Protein AF-A0A3B9FJH6-F1 (afdb_monomer_lite)

pLDDT: mean 80.8, std 13.24, range [45.94, 96.94]

Secondary structure (DSSP, 8-state):
--HHHHHHHHHHHHHHHHHHHHHHHHHHHHHHHHHHHHHHHHHHHHHHHTSHHHHHHHTTTTSPPPPGGG-----HHHHHHHH---

Structure (mmCIF, N/CA/C/O backbone):
data_AF-A0A3B9FJH6-F1
#
_entry.id   AF-A0A3B9FJH6-F1
#
loop_
_atom_site.group_PDB
_atom_site.id
_atom_site.type_symbol
_atom_site.label_atom_id
_atom_site.label_alt_id
_atom_site.label_comp_id
_atom_site.label_asym_id
_atom_site.label_entity_id
_atom_site.label_seq_id
_atom_site.pdbx_PDB_ins_code
_atom_site.Cartn_x
_atom_site.Cartn_y
_atom_site.Cartn_z
_atom_site.occupancy
_atom_site.B_iso_or_equiv
_atom_site.auth_seq_id
_atom_site.auth_comp_id
_atom_site.auth_asym_id
_atom_site.auth_atom_id
_atom_site.pdbx_PDB_model_num
ATOM 1 N N . MET A 1 1 ? 24.427 18.987 -46.020 1.00 48.53 1 MET A N 1
ATOM 2 C CA . MET A 1 1 ? 23.520 17.820 -45.938 1.00 48.53 1 MET A CA 1
ATOM 3 C C . MET A 1 1 ? 23.614 17.197 -44.537 1.00 48.53 1 MET A C 1
ATOM 5 O O . MET A 1 1 ? 23.918 16.024 -44.416 1.00 48.53 1 MET A O 1
ATOM 9 N N . SER A 1 2 ? 23.397 17.988 -43.471 1.00 56.28 2 SER A N 1
ATOM 10 C CA . SER A 1 2 ? 23.654 17.554 -42.074 1.00 56.28 2 SER A CA 1
ATOM 11 C C . SER A 1 2 ? 22.506 17.867 -41.101 1.00 56.28 2 SER A C 1
ATOM 13 O O . SER A 1 2 ? 22.512 17.398 -39.969 1.00 56.28 2 SER A O 1
ATOM 15 N N . PHE A 1 3 ? 21.485 18.611 -41.543 1.00 57.56 3 PHE A N 1
ATOM 16 C CA . PHE A 1 3 ? 20.343 19.007 -40.709 1.00 57.56 3 PHE A CA 1
ATOM 17 C C . PHE A 1 3 ? 19.324 17.877 -40.486 1.00 57.56 3 PHE A C 1
ATOM 19 O O . PHE A 1 3 ? 18.709 17.807 -39.427 1.00 57.56 3 PHE A O 1
ATOM 26 N N . PHE A 1 4 ? 19.195 16.939 -41.432 1.00 60.66 4 PHE A N 1
ATOM 27 C CA . PHE A 1 4 ? 18.288 15.793 -41.287 1.00 60.66 4 PHE A CA 1
ATOM 28 C C . PHE A 1 4 ? 18.773 14.763 -40.251 1.00 60.66 4 PHE A C 1
ATOM 30 O O . PHE A 1 4 ? 17.953 14.147 -39.575 1.00 60.66 4 PHE A O 1
ATOM 37 N N . GLY A 1 5 ? 20.090 14.609 -40.066 1.00 64.50 5 GLY A N 1
ATOM 38 C CA . GLY A 1 5 ? 20.652 13.669 -39.086 1.00 64.50 5 GLY A CA 1
ATOM 39 C C . GLY A 1 5 ? 20.475 14.125 -37.635 1.00 64.50 5 GLY A C 1
ATOM 40 O O . GLY A 1 5 ? 20.126 13.323 -36.773 1.00 64.50 5 GLY A O 1
ATOM 41 N N . ALA A 1 6 ? 20.646 15.424 -37.368 1.00 73.19 6 ALA A N 1
ATOM 42 C CA . ALA A 1 6 ? 20.494 15.983 -36.023 1.00 73.19 6 ALA A CA 1
ATOM 43 C C . ALA A 1 6 ? 19.037 15.928 -35.528 1.00 73.19 6 ALA A C 1
ATOM 45 O O . ALA A 1 6 ? 18.787 15.575 -34.376 1.00 73.19 6 ALA A O 1
ATOM 46 N N . GLY A 1 7 ? 18.069 16.200 -36.412 1.00 78.00 7 GLY A N 1
ATOM 47 C CA . GLY A 1 7 ? 16.645 16.078 -36.086 1.00 78.00 7 GLY A CA 1
ATOM 48 C C . GLY A 1 7 ? 16.232 14.639 -35.762 1.00 78.00 7 GLY A C 1
ATOM 49 O O . GLY A 1 7 ? 15.517 14.409 -34.790 1.00 78.00 7 GLY A O 1
ATOM 50 N N . ALA A 1 8 ? 16.734 13.658 -36.521 1.00 82.81 8 ALA A N 1
ATOM 51 C CA . ALA A 1 8 ? 16.448 12.245 -36.276 1.00 82.81 8 ALA A CA 1
ATOM 52 C C . ALA A 1 8 ? 16.978 11.764 -34.911 1.00 82.81 8 ALA A C 1
ATOM 54 O O . ALA A 1 8 ? 16.262 11.073 -34.186 1.00 82.81 8 ALA A O 1
ATOM 55 N N . LEU A 1 9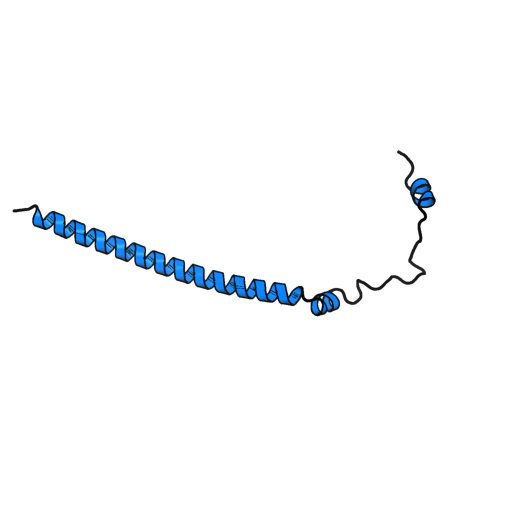 ? 18.191 12.178 -34.523 1.00 82.62 9 LEU A N 1
ATOM 56 C CA . LEU A 1 9 ? 18.761 11.864 -33.206 1.00 82.62 9 LEU A CA 1
ATOM 57 C C . LEU A 1 9 ? 17.941 12.472 -32.059 1.00 82.62 9 LEU A C 1
ATOM 59 O O . LEU A 1 9 ? 17.698 11.794 -31.061 1.00 82.62 9 LEU A O 1
ATOM 63 N N . GLY A 1 10 ? 17.456 13.707 -32.220 1.00 87.25 10 GLY A N 1
ATOM 64 C CA . GLY A 1 10 ? 16.591 14.355 -31.229 1.00 87.25 10 GLY A CA 1
ATOM 65 C C . GLY A 1 10 ? 15.262 13.621 -31.018 1.00 87.25 10 GLY A C 1
ATOM 66 O O . GLY A 1 10 ? 14.830 13.438 -29.883 1.00 87.25 10 GLY A O 1
ATOM 67 N N . ILE A 1 11 ? 14.637 13.129 -32.093 1.00 86.69 11 ILE A N 1
ATOM 68 C CA . ILE A 1 11 ? 13.377 12.369 -32.005 1.00 86.69 11 ILE A CA 1
ATOM 69 C C . ILE A 1 11 ? 13.587 11.029 -31.285 1.00 86.69 11 ILE A C 1
ATOM 71 O O . ILE A 1 11 ? 12.761 10.638 -30.458 1.00 86.69 11 ILE A O 1
ATOM 75 N N . VAL A 1 12 ? 14.686 10.324 -31.577 1.00 86.94 12 VAL A N 1
ATOM 76 C CA . VAL A 1 12 ? 15.021 9.059 -30.903 1.00 86.94 12 VAL A CA 1
ATOM 77 C C . VAL A 1 12 ? 15.266 9.289 -29.413 1.00 86.94 12 VAL A C 1
ATOM 79 O O . VAL A 1 12 ? 14.738 8.536 -28.595 1.00 86.94 12 VAL A O 1
ATOM 82 N N . TRP A 1 13 ? 15.996 10.350 -29.058 1.00 90.31 13 TRP A N 1
ATOM 83 C CA . TRP A 1 13 ? 16.227 10.723 -27.664 1.00 90.31 13 TRP A CA 1
ATOM 84 C C . TRP A 1 13 ? 14.916 10.999 -26.930 1.00 90.31 13 TRP A C 1
ATOM 86 O O . TRP A 1 13 ? 14.655 10.392 -25.895 1.00 90.31 13 TRP A O 1
ATOM 96 N N . LEU A 1 14 ? 14.050 11.836 -27.508 1.00 90.94 14 LEU A N 1
ATOM 97 C CA . LEU A 1 14 ? 12.752 12.170 -26.926 1.00 90.94 14 LEU A CA 1
ATOM 98 C C . LEU A 1 14 ? 11.893 10.917 -26.697 1.00 90.94 14 LEU A C 1
ATOM 100 O O . LEU A 1 14 ? 11.299 10.746 -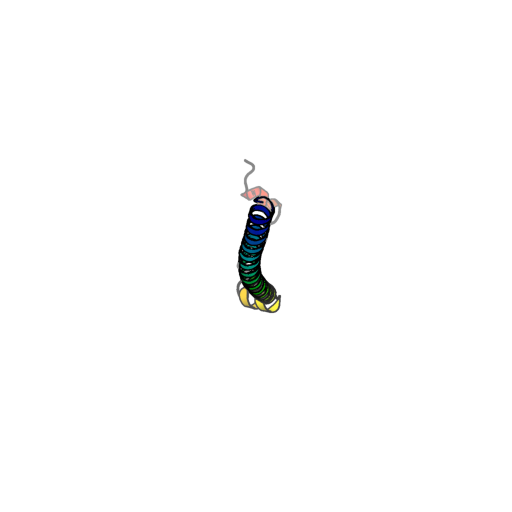25.636 1.00 90.94 14 LEU A O 1
ATOM 104 N N . ARG A 1 15 ? 11.851 9.995 -27.667 1.00 88.81 15 ARG A N 1
ATOM 105 C CA . ARG A 1 15 ? 11.145 8.712 -27.515 1.00 88.81 15 ARG A CA 1
ATOM 106 C C . ARG A 1 15 ? 11.737 7.848 -26.406 1.00 88.81 15 ARG A C 1
ATOM 108 O O . ARG A 1 15 ? 10.983 7.174 -25.703 1.00 88.81 15 ARG A O 1
ATOM 115 N N . MET A 1 16 ? 13.060 7.839 -26.269 1.00 90.88 16 MET A N 1
ATOM 116 C CA . MET A 1 16 ? 13.731 7.085 -25.218 1.00 90.88 16 MET A CA 1
ATOM 117 C C . MET A 1 16 ? 13.416 7.677 -23.840 1.00 90.88 16 MET A C 1
ATOM 119 O O . MET A 1 16 ? 13.066 6.929 -22.932 1.00 90.88 16 MET A O 1
ATOM 123 N N . GLU A 1 17 ? 13.422 9.004 -23.714 1.00 92.50 17 GLU A N 1
ATOM 124 C CA . GLU A 1 17 ? 13.079 9.726 -22.487 1.00 92.50 17 GLU A CA 1
ATOM 125 C C . GLU A 1 17 ? 11.615 9.498 -22.080 1.00 92.50 17 GLU A C 1
ATOM 127 O O . GLU A 1 17 ? 11.345 9.058 -20.961 1.00 92.50 17 GLU A O 1
ATOM 132 N N . ILE A 1 18 ? 10.668 9.641 -23.016 1.00 88.44 18 ILE A N 1
ATOM 133 C CA . ILE A 1 18 ? 9.248 9.330 -22.779 1.00 88.44 18 ILE A CA 1
ATOM 134 C C . ILE A 1 18 ? 9.074 7.870 -22.338 1.00 88.44 18 ILE A C 1
ATOM 136 O O . ILE A 1 18 ? 8.313 7.591 -21.416 1.00 88.44 18 ILE A O 1
ATOM 140 N N . SER A 1 19 ? 9.801 6.929 -22.951 1.00 90.06 19 SER A N 1
ATOM 141 C CA . SER A 1 19 ? 9.761 5.512 -22.564 1.00 90.06 19 SER A CA 1
ATOM 142 C C . SER A 1 19 ? 10.288 5.284 -21.145 1.00 90.06 19 SER A C 1
ATOM 144 O O . SER A 1 19 ? 9.707 4.508 -20.384 1.00 90.06 19 SER A O 1
ATOM 146 N N . THR A 1 20 ? 11.364 5.971 -20.749 1.00 94.00 20 THR A N 1
ATOM 147 C CA . THR A 1 20 ? 11.885 5.874 -19.378 1.00 94.00 20 THR A CA 1
ATOM 148 C C . THR A 1 20 ? 10.913 6.439 -18.349 1.00 94.00 20 THR A C 1
ATOM 150 O O . THR A 1 20 ? 10.657 5.774 -17.345 1.00 94.00 20 THR A O 1
ATOM 153 N N . VAL A 1 21 ? 10.311 7.596 -18.632 1.00 91.69 21 VAL A N 1
ATOM 154 C CA . VAL A 1 21 ? 9.308 8.217 -17.759 1.00 91.69 21 VAL A CA 1
ATOM 155 C C . VAL A 1 21 ? 8.065 7.335 -17.667 1.00 91.69 21 VAL A C 1
ATOM 157 O O . VAL A 1 21 ? 7.599 7.070 -16.567 1.00 91.69 21 VAL A O 1
ATOM 160 N N . ALA A 1 22 ? 7.583 6.774 -18.780 1.00 91.00 22 ALA A N 1
ATOM 161 C CA . ALA A 1 22 ? 6.439 5.860 -18.776 1.00 91.00 22 ALA A CA 1
ATOM 162 C C . ALA A 1 22 ? 6.689 4.615 -17.908 1.00 91.00 22 ALA A C 1
ATOM 164 O O . ALA A 1 22 ? 5.818 4.207 -17.142 1.00 91.00 22 ALA A O 1
ATOM 165 N N . LYS A 1 23 ? 7.897 4.037 -17.965 1.00 95.06 23 LYS A N 1
ATOM 166 C CA . LYS A 1 23 ? 8.281 2.918 -17.088 1.00 95.06 23 LYS A CA 1
ATOM 167 C C . LYS A 1 23 ? 8.317 3.321 -15.614 1.00 95.06 23 LYS A C 1
ATOM 169 O O . LYS A 1 23 ? 7.947 2.518 -14.764 1.00 95.06 23 LYS A O 1
ATOM 174 N N . GLN A 1 24 ? 8.784 4.528 -15.302 1.00 94.56 24 GLN A N 1
ATOM 175 C CA . GLN A 1 24 ? 8.795 5.039 -13.930 1.00 94.56 24 GLN A CA 1
ATOM 176 C C . GLN A 1 24 ? 7.379 5.310 -13.417 1.00 94.56 24 GLN A C 1
ATOM 178 O O . GLN A 1 24 ? 7.060 4.900 -12.306 1.00 94.56 24 GLN A O 1
ATOM 183 N N . CYS A 1 25 ? 6.519 5.923 -14.234 1.00 93.31 25 CYS A N 1
ATOM 184 C CA . CYS A 1 25 ? 5.108 6.117 -13.914 1.00 93.31 25 CYS A CA 1
ATOM 185 C C . CYS A 1 25 ? 4.408 4.782 -13.648 1.00 93.31 25 CYS A C 1
ATOM 187 O O . CYS A 1 25 ? 3.724 4.678 -12.640 1.00 93.31 25 CYS A O 1
ATOM 189 N N . GLY A 1 26 ? 4.647 3.756 -14.475 1.00 94.56 26 GLY A N 1
ATOM 190 C CA . GLY A 1 26 ? 4.080 2.422 -14.253 1.00 94.56 26 GLY A CA 1
ATOM 191 C C . GLY A 1 26 ? 4.492 1.821 -12.908 1.00 94.56 26 GLY A C 1
ATOM 192 O O . GLY A 1 26 ? 3.642 1.376 -12.150 1.00 94.56 26 GLY A O 1
ATOM 193 N N . LYS A 1 27 ? 5.780 1.903 -12.546 1.00 95.75 27 LYS A N 1
ATOM 194 C CA . LYS A 1 27 ? 6.247 1.432 -11.229 1.00 95.75 27 LYS A CA 1
ATOM 195 C C . LYS A 1 27 ? 5.588 2.177 -10.067 1.00 95.75 27 LYS A C 1
ATOM 197 O O . LYS A 1 27 ? 5.189 1.557 -9.090 1.00 95.75 27 LYS A O 1
ATOM 202 N N . LEU A 1 28 ? 5.485 3.501 -10.171 1.00 94.62 28 LEU A N 1
ATOM 203 C CA . LEU A 1 28 ? 4.853 4.322 -9.137 1.00 94.62 28 LEU A CA 1
ATOM 204 C C . LEU A 1 28 ? 3.349 4.047 -9.032 1.00 94.62 28 LEU A C 1
ATOM 206 O O . LEU A 1 28 ? 2.793 4.103 -7.938 1.00 94.62 28 LEU A O 1
ATOM 210 N N . GLU A 1 29 ? 2.689 3.752 -10.149 1.00 95.38 29 GLU A N 1
ATOM 211 C CA . GLU A 1 29 ? 1.278 3.378 -10.177 1.00 95.38 29 GLU A CA 1
ATOM 212 C C . GLU A 1 29 ? 1.046 2.018 -9.508 1.00 95.38 29 GLU A C 1
ATOM 214 O O . GLU A 1 29 ? 0.154 1.917 -8.664 1.00 95.38 29 GLU A O 1
ATOM 219 N N . ASP A 1 30 ? 1.907 1.031 -9.777 1.00 96.56 30 ASP A N 1
ATOM 220 C CA . ASP A 1 30 ? 1.879 -0.283 -9.123 1.00 96.56 30 ASP A CA 1
ATOM 221 C C . ASP A 1 30 ? 2.078 -0.154 -7.601 1.00 96.56 30 ASP A C 1
ATOM 223 O O . ASP A 1 30 ? 1.293 -0.681 -6.808 1.00 96.56 30 ASP A O 1
ATOM 227 N N . GLU A 1 31 ? 3.095 0.599 -7.167 1.00 95.81 31 GLU A N 1
ATOM 228 C CA . GLU A 1 31 ? 3.346 0.861 -5.742 1.00 95.81 31 GLU A CA 1
ATOM 229 C C . GLU A 1 31 ? 2.153 1.565 -5.086 1.00 95.81 31 GLU A C 1
ATOM 231 O O . GLU A 1 31 ? 1.708 1.193 -3.994 1.00 95.81 31 GLU A O 1
ATOM 236 N N . ARG A 1 32 ? 1.579 2.558 -5.774 1.00 95.56 32 ARG A N 1
ATOM 237 C CA . ARG A 1 32 ? 0.392 3.272 -5.304 1.00 95.56 32 ARG A CA 1
ATOM 238 C C . ARG A 1 32 ? -0.812 2.342 -5.191 1.00 95.56 32 ARG A C 1
ATOM 240 O O . ARG A 1 32 ? -1.600 2.498 -4.255 1.00 95.56 32 ARG A O 1
ATOM 247 N N . GLU A 1 33 ? -0.992 1.403 -6.116 1.00 96.75 33 GLU A N 1
ATOM 248 C CA . GLU A 1 33 ? -2.082 0.430 -6.062 1.00 96.75 33 GLU A CA 1
ATOM 249 C C . GLU A 1 33 ? -1.946 -0.492 -4.846 1.00 96.75 33 GLU A C 1
ATOM 251 O O . GLU A 1 33 ? -2.920 -0.672 -4.108 1.00 96.75 33 GLU A O 1
ATOM 256 N N . ILE A 1 34 ? -0.744 -1.016 -4.593 1.00 96.94 34 ILE A N 1
ATOM 257 C CA . ILE A 1 34 ? -0.462 -1.886 -3.443 1.00 96.94 34 ILE A CA 1
ATOM 258 C C . ILE A 1 34 ? -0.811 -1.166 -2.137 1.00 96.94 34 ILE A C 1
ATOM 260 O O . ILE A 1 34 ? -1.610 -1.669 -1.344 1.00 96.94 34 ILE A O 1
ATOM 264 N N . VAL A 1 35 ? -0.292 0.051 -1.950 1.00 96.31 35 VAL A N 1
ATOM 265 C CA . VAL A 1 35 ? -0.558 0.850 -0.744 1.00 96.31 35 VAL A CA 1
ATOM 266 C C . VAL A 1 35 ? -2.048 1.173 -0.614 1.00 96.31 35 VAL A C 1
ATOM 268 O O . VAL A 1 35 ? -2.612 1.115 0.479 1.00 96.31 35 VAL A O 1
ATOM 271 N N . SER A 1 36 ? -2.729 1.484 -1.720 1.00 94.50 36 SER A N 1
ATOM 272 C CA . SER A 1 36 ? -4.167 1.768 -1.702 1.00 94.50 36 SER A CA 1
ATOM 273 C C . SER A 1 36 ? -4.986 0.563 -1.233 1.00 94.50 36 SER A C 1
ATOM 275 O O . SER A 1 36 ? -5.934 0.735 -0.459 1.00 94.50 36 SER A O 1
ATOM 277 N N . ARG A 1 37 ? -4.631 -0.647 -1.680 1.00 96.31 37 ARG A N 1
ATOM 278 C CA . ARG A 1 37 ? -5.287 -1.891 -1.254 1.00 96.31 37 ARG A CA 1
ATOM 279 C C . ARG A 1 37 ? -5.070 -2.138 0.239 1.00 96.31 37 ARG A C 1
ATOM 281 O O . ARG A 1 37 ? -6.037 -2.361 0.964 1.0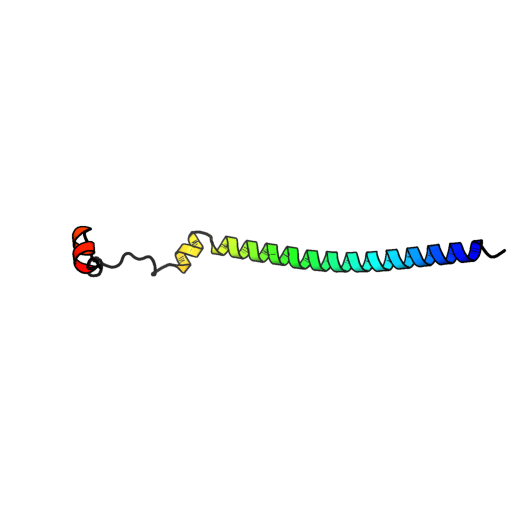0 96.31 37 ARG A O 1
ATOM 288 N N . GLU A 1 38 ? -3.839 -1.992 0.718 1.00 96.56 38 GLU A N 1
ATOM 289 C CA . GLU A 1 38 ? -3.496 -2.203 2.129 1.00 96.56 38 GLU A CA 1
ATOM 290 C C . GLU A 1 38 ? -4.220 -1.206 3.054 1.00 96.56 38 GLU A C 1
ATOM 292 O O . GLU A 1 38 ? -4.828 -1.583 4.060 1.00 96.56 38 GLU A O 1
ATOM 297 N N . VAL A 1 39 ? -4.271 0.074 2.669 1.00 96.56 39 VAL A N 1
ATOM 298 C CA . VAL A 1 39 ? -5.035 1.098 3.400 1.00 96.56 39 VAL A CA 1
ATOM 299 C C . VAL A 1 39 ? -6.524 0.750 3.456 1.00 96.56 39 VAL A C 1
ATOM 301 O O . VAL A 1 39 ? -7.168 0.963 4.489 1.00 96.56 39 VAL A O 1
ATOM 304 N N . GLN A 1 40 ? -7.095 0.224 2.371 1.00 95.62 40 GLN A N 1
ATOM 305 C CA . GLN A 1 40 ? -8.497 -0.187 2.340 1.00 95.62 40 GLN A CA 1
ATOM 306 C C . GLN A 1 40 ? -8.764 -1.362 3.290 1.00 95.62 40 GLN A C 1
ATOM 308 O O . GLN A 1 40 ? -9.752 -1.331 4.031 1.00 95.62 40 GLN A O 1
ATOM 313 N N . GLU A 1 41 ? -7.880 -2.356 3.328 1.00 95.62 41 GLU A N 1
ATOM 314 C CA . GLU A 1 41 ? -7.979 -3.485 4.255 1.00 95.62 41 GLU A CA 1
ATOM 315 C C . GLU A 1 41 ? -7.882 -3.036 5.716 1.00 95.62 41 GLU A C 1
ATOM 317 O O . GLU A 1 41 ? -8.749 -3.382 6.524 1.00 95.62 41 GLU A O 1
ATOM 322 N N . LEU A 1 42 ? -6.899 -2.193 6.049 1.00 95.12 42 LEU A N 1
ATOM 323 C CA . LEU A 1 42 ? -6.725 -1.637 7.395 1.00 95.12 42 LEU A CA 1
ATOM 324 C C . LEU A 1 42 ? -7.942 -0.816 7.837 1.00 95.12 42 LEU A C 1
ATOM 326 O O . LEU A 1 42 ? -8.422 -0.954 8.967 1.00 95.12 42 LEU A O 1
ATOM 330 N N . ARG A 1 43 ? -8.501 0.011 6.943 1.00 94.50 43 ARG A N 1
ATOM 331 C CA . ARG A 1 43 ? -9.758 0.735 7.206 1.00 94.50 43 ARG A CA 1
ATOM 332 C C . ARG A 1 43 ? -10.916 -0.233 7.443 1.00 94.50 43 ARG A C 1
ATOM 334 O O . ARG A 1 43 ? -11.713 -0.015 8.357 1.00 94.50 43 ARG A O 1
ATOM 341 N N . GLY A 1 44 ? -10.980 -1.323 6.680 1.00 93.50 44 GLY A N 1
ATOM 342 C CA . GLY A 1 44 ? -11.937 -2.407 6.880 1.00 93.50 44 GLY A CA 1
ATOM 343 C C . GLY A 1 44 ? -11.814 -3.037 8.269 1.00 93.50 44 GLY A C 1
ATOM 344 O O . GLY A 1 44 ? -12.812 -3.142 8.985 1.00 93.50 44 GLY A O 1
ATOM 345 N N . GLN A 1 45 ? -10.600 -3.382 8.697 1.00 89.94 45 GLN A N 1
ATOM 346 C CA . GLN A 1 45 ? -10.333 -3.931 10.030 1.00 89.94 45 GLN A CA 1
ATOM 347 C C . GLN A 1 45 ? -10.718 -2.953 11.146 1.00 89.94 45 GLN A C 1
ATOM 349 O O . GLN A 1 45 ? -11.450 -3.332 12.061 1.00 89.94 45 GLN A O 1
ATOM 354 N N . LYS A 1 46 ? -10.320 -1.678 11.035 1.00 88.12 46 LYS A N 1
ATOM 355 C CA . LYS A 1 46 ? -10.693 -0.630 11.998 1.00 88.12 46 LYS A CA 1
ATOM 356 C C . LYS A 1 46 ? -12.209 -0.457 12.099 1.00 88.12 46 LYS A C 1
ATOM 358 O O . LYS A 1 46 ? -12.748 -0.334 13.192 1.00 88.12 46 LYS A O 1
ATOM 363 N N . SER A 1 47 ? -12.927 -0.485 10.977 1.00 88.81 47 SER A N 1
ATOM 364 C CA . SER A 1 47 ? -14.394 -0.402 11.004 1.00 88.81 47 SER A CA 1
ATOM 365 C C . SER A 1 47 ? -15.031 -1.591 11.734 1.00 88.81 47 SER A C 1
ATOM 367 O O . SER A 1 47 ? -1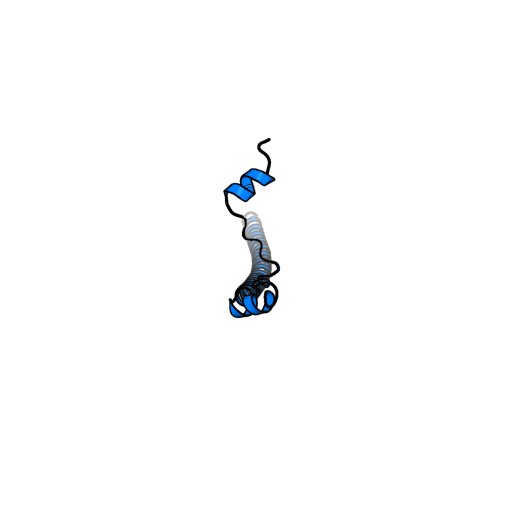6.012 -1.422 12.454 1.00 88.81 47 SER A O 1
ATOM 369 N N . ARG A 1 48 ? -14.458 -2.797 11.592 1.00 87.38 48 ARG A N 1
ATOM 370 C CA . ARG A 1 48 ? -14.927 -4.017 12.265 1.00 87.38 48 ARG A CA 1
ATOM 371 C C . ARG A 1 48 ? -14.641 -3.993 13.766 1.00 87.38 48 ARG A C 1
ATOM 373 O O . ARG A 1 48 ? -15.489 -4.447 14.534 1.00 87.38 48 ARG A O 1
ATOM 380 N N . SER A 1 49 ? -13.492 -3.461 14.185 1.00 80.50 49 SER A N 1
ATOM 381 C CA . SER A 1 49 ? -13.154 -3.333 15.609 1.00 80.50 49 SER A CA 1
ATOM 382 C C . SER A 1 49 ? -14.013 -2.289 16.322 1.00 80.50 49 SER A C 1
ATOM 384 O O . SER A 1 49 ? -14.380 -2.488 17.474 1.00 80.50 49 SER A O 1
ATOM 386 N N . LEU A 1 50 ? -14.419 -1.229 15.619 1.00 85.50 50 LEU A N 1
ATOM 387 C CA . LEU A 1 50 ? -15.327 -0.202 16.137 1.00 85.50 50 LEU A CA 1
ATOM 388 C C . LEU A 1 50 ? -16.807 -0.619 16.153 1.00 85.50 50 LEU A C 1
ATOM 390 O O . LEU A 1 50 ? -17.653 0.162 16.586 1.00 85.50 50 LEU A O 1
ATOM 394 N N . ARG A 1 51 ? -17.161 -1.826 15.689 1.00 88.31 51 ARG A N 1
ATOM 395 C CA . ARG A 1 51 ? -18.551 -2.297 15.773 1.00 88.31 51 ARG A CA 1
ATOM 396 C C . ARG A 1 51 ? -18.982 -2.386 17.242 1.00 88.31 51 ARG A C 1
ATOM 398 O O . ARG A 1 51 ? -18.219 -2.930 18.040 1.00 88.31 51 ARG A O 1
ATOM 405 N N . PRO A 1 52 ? -20.207 -1.949 17.599 1.00 81.94 52 PRO A N 1
ATOM 406 C CA . PRO A 1 52 ? -20.685 -1.951 18.984 1.00 81.94 52 PRO A CA 1
ATOM 407 C C . PRO A 1 52 ? -20.557 -3.305 19.689 1.00 81.94 52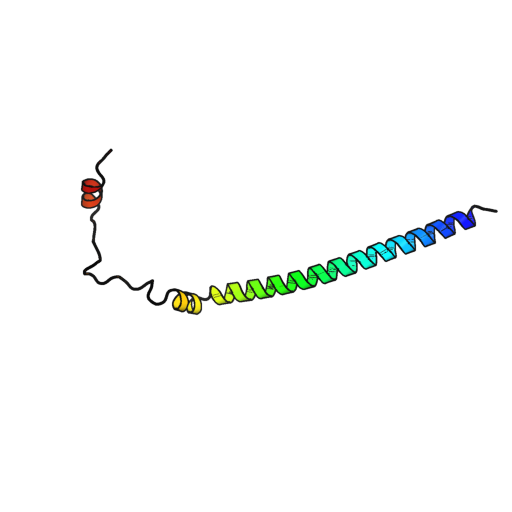 PRO A C 1
ATOM 409 O O . PRO A 1 52 ? -20.199 -3.349 20.858 1.00 81.94 52 PRO A O 1
ATOM 412 N N . SER A 1 53 ? -20.769 -4.414 18.975 1.00 83.94 53 SER A N 1
ATOM 413 C CA . SER A 1 53 ? -20.577 -5.774 19.496 1.00 83.94 53 SER A CA 1
ATOM 414 C C . SER A 1 53 ? -19.123 -6.066 19.879 1.00 83.94 53 SER A C 1
ATOM 416 O O . SER A 1 53 ? -18.851 -6.636 20.933 1.00 83.94 53 SER A O 1
ATOM 418 N N . THR A 1 54 ? -18.178 -5.656 19.030 1.00 81.31 54 THR A N 1
ATOM 419 C CA . THR A 1 54 ? -16.744 -5.844 19.260 1.00 81.31 54 THR A CA 1
ATOM 420 C C . THR A 1 54 ? -16.276 -4.938 20.393 1.00 81.31 54 THR A C 1
ATOM 422 O O . THR A 1 54 ? -15.618 -5.410 21.316 1.00 81.31 54 THR A O 1
ATOM 425 N N . LEU A 1 55 ? -16.700 -3.672 20.399 1.00 81.00 55 LEU A N 1
ATOM 426 C CA . LEU A 1 55 ? -16.428 -2.746 21.499 1.00 81.00 55 LEU A CA 1
ATOM 427 C C . LEU A 1 55 ? -16.993 -3.260 22.830 1.00 81.00 55 LEU A C 1
ATOM 429 O O . LEU A 1 55 ? -16.281 -3.259 23.829 1.00 81.00 55 LEU A O 1
ATOM 433 N N . ALA A 1 56 ? -18.224 -3.775 22.847 1.00 81.12 56 ALA A N 1
ATOM 434 C CA . ALA A 1 56 ? -18.823 -4.367 24.041 1.00 81.12 56 ALA A CA 1
ATOM 435 C C . ALA A 1 56 ? -18.009 -5.563 24.559 1.00 81.12 56 ALA A C 1
ATOM 437 O O . ALA A 1 56 ? -17.796 -5.672 25.762 1.00 81.12 56 ALA A O 1
ATOM 438 N N . SER A 1 57 ? -17.484 -6.416 23.670 1.00 80.88 57 SER A N 1
ATOM 439 C CA . SER A 1 57 ? -16.578 -7.500 24.076 1.00 80.88 57 SER A CA 1
ATOM 440 C C . SER A 1 57 ? -15.231 -6.997 24.612 1.00 80.88 57 SER A C 1
ATOM 442 O O . SER A 1 57 ? -14.736 -7.537 25.596 1.00 80.88 57 SER A O 1
ATOM 444 N N . MET A 1 58 ? -14.664 -5.929 24.035 1.00 77.00 58 MET A N 1
ATOM 445 C CA . MET A 1 58 ? -13.390 -5.340 24.477 1.00 77.00 58 MET A CA 1
ATOM 446 C C . MET A 1 58 ? -13.490 -4.642 25.839 1.00 77.00 58 MET A C 1
ATOM 448 O O . MET A 1 58 ? -12.502 -4.560 26.567 1.00 77.00 58 MET A O 1
ATOM 452 N N . VAL A 1 59 ? -14.672 -4.124 26.175 1.00 76.62 59 VAL A N 1
ATOM 453 C CA . VAL A 1 59 ? -14.935 -3.397 27.427 1.00 76.62 59 VAL A CA 1
ATOM 454 C C . VAL A 1 59 ? -15.770 -4.238 28.412 1.00 76.62 59 VAL A C 1
ATOM 456 O O . VAL A 1 59 ? -16.126 -3.776 29.499 1.00 76.62 59 VAL A O 1
ATOM 459 N N . SER A 1 60 ? -16.045 -5.502 28.078 1.00 73.25 60 SER A N 1
ATOM 460 C CA . SER A 1 60 ? -16.748 -6.438 28.956 1.00 73.25 60 SER A CA 1
ATOM 461 C C . SER A 1 60 ? -16.012 -6.553 30.296 1.00 73.25 60 SER A C 1
ATOM 463 O O . SER A 1 60 ? -14.808 -6.803 30.338 1.00 73.25 60 SER A O 1
ATOM 465 N N . GLY A 1 61 ? -16.717 -6.285 31.398 1.00 68.06 61 GLY A N 1
ATOM 466 C CA . GLY A 1 61 ? -16.154 -6.271 32.755 1.00 68.06 61 GLY A CA 1
ATOM 467 C C . GLY A 1 61 ? -15.450 -4.974 33.183 1.00 68.06 61 GLY A C 1
ATOM 468 O O . GLY A 1 61 ? -15.124 -4.839 34.357 1.00 68.06 61 GLY A O 1
ATOM 469 N N . ARG A 1 62 ? -15.244 -3.998 32.282 1.00 67.50 62 ARG A N 1
ATOM 470 C CA . ARG A 1 62 ? -14.730 -2.652 32.632 1.00 67.50 62 ARG A CA 1
ATOM 471 C C . ARG A 1 62 ? -15.825 -1.592 32.774 1.00 67.50 62 ARG A C 1
ATOM 473 O O . ARG A 1 62 ? -15.595 -0.578 33.420 1.00 67.50 62 ARG A O 1
ATOM 480 N N . LEU A 1 63 ? -16.994 -1.820 32.172 1.00 63.38 63 LEU A N 1
ATOM 481 C CA . LEU A 1 63 ? -18.159 -0.921 32.215 1.00 63.38 63 LEU A CA 1
ATOM 482 C C . LEU A 1 63 ? -19.239 -1.354 33.223 1.00 63.38 63 LEU A C 1
ATOM 484 O O . LEU A 1 63 ? -20.350 -0.832 33.189 1.00 63.38 63 LEU A O 1
ATOM 488 N N . SER A 1 64 ? -18.960 -2.311 34.113 1.00 66.88 64 SER A N 1
ATOM 489 C CA . SER A 1 64 ? -19.920 -2.666 35.161 1.00 66.88 64 SER A CA 1
ATOM 490 C C . SER A 1 64 ? -20.052 -1.519 36.161 1.00 66.88 64 SER A C 1
ATOM 492 O O . SER A 1 64 ? -19.041 -1.028 36.668 1.00 66.88 64 SER A O 1
ATOM 494 N N . MET A 1 65 ? -21.289 -1.134 36.480 1.00 66.06 65 MET A N 1
ATOM 495 C CA . MET A 1 65 ? -21.571 -0.229 37.592 1.00 66.06 65 MET A CA 1
ATOM 496 C C . MET A 1 65 ? -20.955 -0.828 38.863 1.00 66.06 65 MET A C 1
ATOM 498 O O . MET A 1 65 ? -21.178 -2.005 39.162 1.00 66.06 65 MET A O 1
ATOM 502 N N . LEU A 1 66 ? -20.101 -0.061 39.551 1.00 67.19 66 LEU A N 1
ATOM 503 C CA . LEU A 1 66 ? -19.518 -0.514 40.812 1.00 67.19 66 LEU A CA 1
ATOM 504 C C . LEU A 1 66 ? -20.662 -0.791 41.804 1.00 67.19 66 LEU A C 1
ATOM 506 O O . LEU A 1 66 ? -21.669 -0.083 41.767 1.00 67.19 66 LEU A O 1
ATOM 510 N N . PRO A 1 67 ? -20.531 -1.807 42.675 1.00 70.19 67 PRO A N 1
ATOM 511 C CA . PRO A 1 67 ? -21.543 -2.083 43.686 1.00 70.19 67 PRO A CA 1
ATOM 512 C C . PRO A 1 67 ? -21.782 -0.838 44.544 1.00 70.19 67 PRO A C 1
ATOM 514 O O . PRO A 1 67 ? -20.837 -0.099 44.826 1.00 70.19 67 PRO A O 1
ATOM 517 N N . ASP A 1 68 ? -23.024 -0.641 44.991 1.00 68.19 68 ASP A N 1
ATOM 518 C CA . ASP A 1 68 ? -23.455 0.543 45.752 1.00 68.19 68 ASP A CA 1
ATOM 519 C C . ASP A 1 68 ? -22.562 0.844 46.965 1.00 68.19 68 ASP A C 1
ATOM 521 O O . ASP A 1 68 ? -22.372 2.000 47.330 1.00 68.19 68 ASP A O 1
ATOM 525 N N . SER A 1 69 ? -21.921 -0.182 47.535 1.00 70.50 69 SER A N 1
ATOM 526 C CA . SER A 1 69 ? -20.945 -0.060 48.624 1.00 70.50 69 SER A CA 1
ATOM 527 C C . SER A 1 69 ? -19.696 0.765 48.285 1.00 70.50 69 SER A C 1
ATOM 529 O O . SER A 1 69 ? -18.973 1.177 49.191 1.00 70.50 69 SER A O 1
ATOM 531 N N . ARG A 1 70 ? -19.414 0.995 46.999 1.00 65.38 70 ARG A N 1
ATOM 532 C CA . ARG A 1 70 ? -18.234 1.714 46.496 1.00 65.38 70 ARG A CA 1
ATOM 533 C C . ARG A 1 70 ? -18.600 2.966 45.690 1.00 65.38 70 ARG A C 1
ATOM 535 O O . ARG A 1 70 ? -17.705 3.623 45.161 1.00 65.38 70 ARG A O 1
ATOM 542 N N . THR A 1 71 ? -19.889 3.297 45.622 1.00 68.25 71 THR A N 1
ATOM 543 C CA . THR A 1 71 ? -20.420 4.485 44.948 1.00 68.25 71 THR A CA 1
ATOM 544 C C . THR A 1 71 ? -20.632 5.582 45.987 1.00 68.25 71 THR A C 1
ATOM 546 O O . THR A 1 71 ? -21.508 5.483 46.841 1.00 68.25 71 THR A O 1
ATOM 549 N N . ILE A 1 72 ? -19.809 6.631 45.945 1.00 70.69 72 ILE A N 1
ATOM 550 C CA . ILE A 1 72 ? -19.948 7.783 46.843 1.00 70.69 72 ILE A CA 1
ATOM 551 C C . ILE A 1 72 ? -20.789 8.829 46.117 1.00 70.69 72 ILE A C 1
ATOM 553 O O . ILE A 1 72 ? -20.350 9.406 45.123 1.00 70.69 72 ILE A O 1
ATOM 557 N N . TYR A 1 73 ? -21.993 9.080 46.621 1.00 70.06 73 TYR A N 1
ATOM 558 C CA . TYR A 1 73 ? -22.811 10.200 46.175 1.00 70.06 73 TYR A CA 1
ATOM 559 C C . TYR A 1 73 ? -22.302 11.463 46.865 1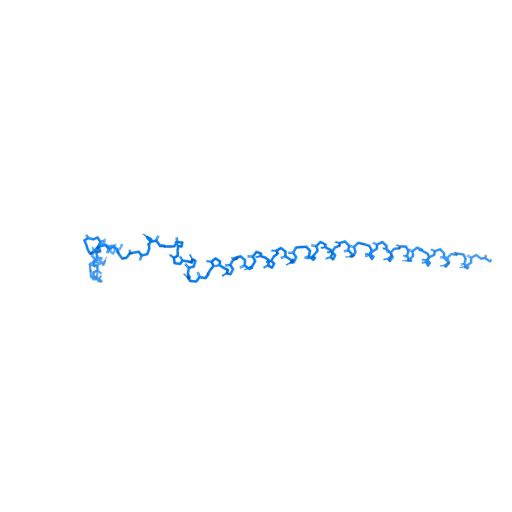.00 70.06 73 TYR A C 1
ATOM 561 O O . TYR A 1 73 ? -22.501 11.642 48.063 1.00 70.06 73 TYR A O 1
ATOM 569 N N . VAL A 1 74 ? -21.596 12.314 46.123 1.00 74.94 74 VAL A N 1
ATOM 570 C CA . VAL A 1 74 ? -21.132 13.610 46.631 1.00 74.94 74 VAL A CA 1
ATOM 571 C C . VAL A 1 74 ? -22.134 14.672 46.201 1.00 74.94 74 VAL A C 1
ATOM 573 O O . VAL A 1 74 ? -22.395 14.840 45.009 1.00 74.94 74 VAL A O 1
ATOM 576 N N . SER A 1 75 ? -22.717 15.374 47.169 1.00 76.25 75 SER A N 1
ATOM 577 C CA . SER A 1 75 ? -23.598 16.506 46.896 1.00 76.25 75 SER A CA 1
ATOM 578 C C . SER A 1 75 ? -22.776 17.753 46.524 1.00 76.25 75 SER A C 1
ATOM 580 O O . SER A 1 75 ? -21.613 17.880 46.907 1.00 76.25 75 SER A O 1
ATOM 582 N N . ALA A 1 76 ? -23.356 18.693 45.769 1.00 71.62 76 ALA A N 1
ATOM 583 C CA . ALA A 1 76 ? -22.693 19.959 45.434 1.00 71.62 76 ALA A CA 1
ATOM 584 C C . ALA A 1 76 ? -22.083 20.694 46.657 1.00 71.62 76 ALA A C 1
ATOM 586 O O . ALA A 1 76 ? -20.931 21.118 46.548 1.00 71.62 76 ALA A O 1
ATOM 587 N N . PRO A 1 77 ? -22.765 20.793 47.823 1.00 71.00 77 PRO A N 1
ATOM 588 C CA . PRO A 1 77 ? -22.161 21.404 49.009 1.00 71.00 77 PRO A CA 1
ATOM 589 C C . PRO A 1 77 ? -21.012 20.578 49.622 1.00 71.00 77 PRO A C 1
ATOM 591 O O . PRO A 1 77 ? -20.063 21.165 50.146 1.00 71.00 77 PRO A O 1
ATOM 594 N N . ASP A 1 78 ? -21.032 19.242 49.519 1.00 72.19 78 ASP A N 1
ATOM 595 C CA . ASP A 1 78 ? -19.932 18.383 50.000 1.00 72.19 78 ASP A CA 1
ATOM 596 C C . ASP A 1 78 ? -18.652 18.557 49.171 1.00 72.19 78 ASP A C 1
ATOM 598 O O . ASP A 1 78 ? -17.541 18.452 49.699 1.00 72.19 78 ASP A O 1
ATOM 602 N N . MET A 1 79 ? -18.796 18.842 47.873 1.00 71.00 79 MET A N 1
ATOM 603 C CA . MET A 1 79 ? -17.667 19.134 46.989 1.00 71.00 79 MET A CA 1
ATOM 604 C C . MET A 1 79 ? -16.982 20.447 47.380 1.00 71.00 79 MET A C 1
ATOM 606 O O . MET A 1 79 ? -15.764 20.462 47.547 1.00 71.00 79 MET A O 1
ATOM 610 N N . SER A 1 80 ? -17.748 21.525 47.592 1.00 71.81 80 SER A N 1
ATOM 611 C CA . SER A 1 80 ? -17.196 22.830 47.988 1.00 71.81 80 SER A CA 1
ATOM 612 C C . SER A 1 80 ? -16.549 22.806 49.374 1.00 71.81 80 SER A C 1
ATOM 614 O O . SER A 1 80 ? -15.528 23.452 49.585 1.00 71.81 80 SER A O 1
ATOM 616 N N . ALA A 1 81 ? -17.094 22.019 50.308 1.00 70.31 81 ALA A N 1
ATOM 617 C CA . ALA A 1 81 ? -16.545 21.900 51.656 1.00 70.31 81 ALA A CA 1
ATOM 618 C C . ALA A 1 81 ? -15.191 21.166 51.697 1.00 70.31 81 ALA A C 1
ATOM 620 O O . ALA A 1 81 ? -14.375 21.435 52.576 1.00 70.31 81 ALA A O 1
ATOM 621 N N . ARG A 1 82 ? -14.943 20.230 50.768 1.00 65.50 82 ARG A N 1
ATOM 622 C CA . ARG A 1 82 ? -13.699 19.440 50.727 1.00 65.50 82 ARG A CA 1
ATOM 623 C C . ARG A 1 82 ? -12.630 19.988 49.795 1.00 65.50 82 ARG A C 1
ATOM 625 O O . ARG A 1 82 ? -11.457 19.717 50.029 1.00 65.50 82 ARG A O 1
ATOM 632 N N . LEU A 1 83 ? -13.021 20.710 48.747 1.00 68.19 83 LEU A N 1
ATOM 633 C CA . LEU A 1 83 ? -12.072 21.278 47.792 1.00 68.19 83 LEU A CA 1
ATOM 634 C C . LEU A 1 83 ? -11.417 22.566 48.272 1.00 68.19 83 LEU A C 1
ATOM 636 O O . LEU A 1 83 ? -10.445 22.931 47.631 1.00 68.19 83 LEU A O 1
ATOM 640 N N . GLY A 1 84 ? -11.886 23.157 49.382 1.00 50.97 84 GLY A N 1
ATOM 641 C CA . GLY A 1 84 ? -11.246 24.279 50.071 1.00 50.97 84 GLY A CA 1
ATOM 642 C C . GLY A 1 84 ? -10.960 25.439 49.127 1.00 50.97 84 GLY A C 1
ATOM 643 O O . GLY A 1 84 ? -9.975 25.406 48.400 1.00 50.97 84 GLY A O 1
ATOM 644 N N . ASP A 1 85 ? -11.822 26.453 49.141 1.00 57.84 85 ASP A N 1
ATOM 645 C CA . ASP A 1 85 ? -11.565 27.713 48.438 1.00 57.84 85 ASP A CA 1
ATOM 646 C C . ASP A 1 85 ? -10.110 28.148 48.701 1.00 57.84 85 ASP A C 1
ATOM 648 O O . ASP A 1 85 ? -9.688 28.218 49.861 1.00 57.84 85 ASP A O 1
ATOM 652 N N . GLY A 1 86 ? -9.333 28.279 47.623 1.00 45.94 86 GLY A N 1
ATOM 653 C CA . GLY A 1 86 ? -7.909 28.614 47.679 1.00 45.94 86 GLY A CA 1
ATOM 654 C C . GLY A 1 86 ? -7.652 29.992 48.266 1.00 45.94 86 GLY A C 1
ATOM 655 O O . GLY A 1 86 ? -8.511 30.883 48.087 1.00 45.94 86 GLY A O 1
#

Radius of gyration: 34.44 Å; chains: 1; bounding box: 47×36×98 Å

Foldseek 3Di:
DCVVVVVVVVVVVVVVVVVVVVVVVVVVVVVVVVVVVVVVVVVVVVVVCPPPVNVCVVCPPVPDDDPPVPDDDQDPVNCDVPVDDD

Sequence (86 aa):
MSFFGAGALGIVWLRMEISTVAKQCGKLEDEREIVSREVQELRGQKSRSLRPSTLASMVSGRLSMLPDSRTIYVSAPDMSARLGDG